Protein AF-A0A936NB33-F1 (afdb_monomer_lite)

pLDDT: mean 89.55, std 10.25, range [57.91, 98.31]

Radius of gyration: 18.89 Å; chains: 1; bounding box: 55×36×35 Å

Organism: NCBI:txid2954438

Foldseek 3Di:
DDPVVVVVVVVVVVVVVVVVVVVVVVLVLLLVLQVCVVVPNQLCNNQVVVVHHSVVSCVVRVQWHADPVVSDIDGHDPDPPPDD

Structure (mmCIF, N/CA/C/O backbone):
data_AF-A0A936NB33-F1
#
_entry.id   AF-A0A936NB33-F1
#
loop_
_atom_site.group_PDB
_atom_site.id
_atom_site.type_symbol
_atom_site.label_atom_id
_atom_site.label_alt_id
_atom_site.label_comp_id
_atom_site.label_asym_id
_atom_site.label_entity_id
_atom_site.label_seq_id
_atom_site.pdbx_PDB_ins_code
_atom_site.Cartn_x
_atom_site.Cartn_y
_atom_site.Cartn_z
_atom_site.occupancy
_atom_site.B_iso_or_equiv
_atom_site.auth_seq_id
_atom_site.auth_comp_id
_atom_site.auth_asym_id
_atom_site.auth_atom_id
_atom_site.pdbx_PDB_model_num
ATOM 1 N N . MET A 1 1 ? -41.265 7.302 14.709 1.00 57.91 1 MET A N 1
ATOM 2 C CA . MET A 1 1 ? -39.882 6.897 14.387 1.00 57.91 1 MET A CA 1
ATOM 3 C C . MET A 1 1 ? -39.915 5.552 13.699 1.00 57.91 1 MET A C 1
ATOM 5 O O . MET A 1 1 ? -40.208 4.533 14.336 1.00 57.91 1 MET A O 1
ATOM 9 N N . ASP A 1 2 ? -39.695 5.592 12.393 1.00 76.38 2 ASP A N 1
ATOM 10 C CA . ASP A 1 2 ? -39.856 4.459 11.489 1.00 76.38 2 ASP A CA 1
ATOM 11 C C . ASP A 1 2 ? -38.660 3.490 11.575 1.00 76.38 2 ASP A C 1
ATOM 13 O O . ASP A 1 2 ? -37.572 3.840 12.040 1.00 76.38 2 ASP A O 1
ATOM 17 N N . ARG A 1 3 ? -38.847 2.222 11.192 1.00 65.06 3 ARG A N 1
ATOM 18 C CA . ARG A 1 3 ? -37.781 1.197 11.266 1.00 65.06 3 ARG A CA 1
ATOM 19 C C . ARG A 1 3 ? -36.622 1.529 10.323 1.00 65.06 3 ARG A C 1
ATOM 21 O O . ARG A 1 3 ? -35.476 1.273 10.672 1.00 65.06 3 ARG A O 1
ATOM 28 N N . THR A 1 4 ? -36.921 2.125 9.176 1.00 71.19 4 THR A N 1
ATOM 29 C CA . THR A 1 4 ? -35.953 2.562 8.162 1.00 71.19 4 THR A CA 1
ATOM 30 C C . THR A 1 4 ? -35.089 3.724 8.653 1.00 71.19 4 THR A C 1
ATOM 32 O O . THR A 1 4 ? -33.875 3.681 8.491 1.00 71.19 4 THR A O 1
ATOM 35 N N . GLU A 1 5 ? -35.674 4.692 9.364 1.00 70.12 5 GLU A N 1
ATOM 36 C CA . GLU A 1 5 ? -34.956 5.832 9.961 1.00 70.12 5 GLU A CA 1
ATOM 37 C C . GLU A 1 5 ? -33.917 5.394 11.006 1.00 70.12 5 GLU A C 1
ATOM 39 O O . GLU A 1 5 ? -32.875 6.027 11.152 1.00 70.12 5 GLU A O 1
ATOM 44 N N . ARG A 1 6 ? -34.167 4.279 11.706 1.00 65.44 6 ARG A N 1
ATOM 45 C CA . ARG A 1 6 ? -33.212 3.685 12.659 1.00 65.44 6 ARG A CA 1
ATOM 46 C C . ARG A 1 6 ? -32.093 2.876 11.993 1.00 65.44 6 ARG A C 1
ATOM 48 O O . ARG A 1 6 ? -31.062 2.668 12.626 1.00 65.44 6 ARG A O 1
ATOM 55 N N . LEU A 1 7 ? -32.278 2.417 10.753 1.00 72.38 7 LEU A N 1
ATOM 56 C CA . LEU A 1 7 ? -31.287 1.620 10.015 1.00 72.38 7 LEU A CA 1
ATOM 57 C C . LEU A 1 7 ? -30.301 2.495 9.230 1.00 72.38 7 LEU A C 1
ATOM 59 O O . LEU A 1 7 ? -29.153 2.106 9.042 1.00 72.38 7 LEU A O 1
ATOM 63 N N . THR A 1 8 ? -30.706 3.692 8.801 1.00 76.38 8 THR A N 1
ATOM 64 C CA . THR A 1 8 ? -29.828 4.599 8.042 1.00 76.38 8 THR A CA 1
ATOM 65 C C . THR A 1 8 ? -28.515 4.927 8.775 1.00 76.38 8 THR A C 1
ATOM 67 O O . THR A 1 8 ? -27.459 4.811 8.151 1.00 76.38 8 THR A O 1
ATOM 70 N N . PRO A 1 9 ? -28.508 5.258 10.085 1.00 82.56 9 PRO A N 1
ATOM 71 C CA . PRO A 1 9 ? -27.265 5.531 10.807 1.00 82.56 9 PRO A CA 1
ATOM 72 C C . PRO A 1 9 ? -26.330 4.318 10.883 1.00 82.56 9 PRO A C 1
ATOM 74 O O . PRO A 1 9 ? -25.133 4.465 10.653 1.00 82.56 9 PRO A O 1
ATOM 77 N N . THR A 1 10 ? -26.855 3.113 11.138 1.00 79.38 10 THR A N 1
ATOM 78 C CA . THR A 1 10 ? -26.030 1.896 11.246 1.00 79.38 10 THR A CA 1
ATOM 79 C C . THR A 1 1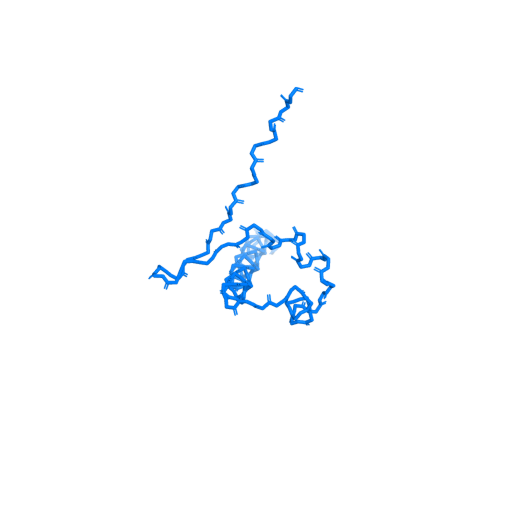0 ? -25.449 1.469 9.898 1.00 79.38 10 THR A C 1
ATOM 81 O O . THR A 1 10 ? -24.309 1.012 9.848 1.00 79.38 10 THR A O 1
ATOM 84 N N . LEU A 1 11 ? -26.175 1.677 8.795 1.00 86.56 11 LEU A N 1
ATOM 85 C CA . LEU A 1 11 ? -25.670 1.448 7.436 1.00 86.56 11 LEU A CA 1
ATOM 86 C C . LEU A 1 11 ? -24.560 2.444 7.051 1.00 86.56 11 LEU A C 1
ATOM 88 O O . LEU A 1 11 ? -23.564 2.053 6.433 1.00 86.56 11 LEU A O 1
ATOM 92 N N . CYS A 1 12 ? -24.683 3.714 7.450 1.00 92.69 12 CYS A N 1
ATOM 93 C CA . CYS A 1 12 ? -23.617 4.705 7.280 1.00 92.69 12 CYS A CA 1
ATOM 94 C C . CYS A 1 12 ? -22.366 4.342 8.099 1.00 92.69 12 CYS A C 1
ATOM 96 O O . CYS A 1 12 ? -21.248 4.432 7.583 1.00 92.69 12 CYS A O 1
ATOM 98 N N . THR A 1 13 ? -22.538 3.872 9.340 1.00 93.19 13 THR A N 1
ATOM 99 C CA . THR A 1 13 ? -21.434 3.357 10.166 1.00 93.19 13 THR A CA 1
ATOM 100 C C . THR A 1 13 ? -20.764 2.154 9.506 1.00 93.19 13 THR A C 1
ATOM 102 O O . THR A 1 13 ? -19.561 2.196 9.273 1.00 93.19 13 THR A O 1
ATOM 105 N N . ALA A 1 14 ? -21.530 1.146 9.077 1.00 91.31 14 ALA A N 1
ATOM 106 C CA . ALA A 1 14 ? -20.981 -0.034 8.403 1.00 91.31 14 ALA A CA 1
ATOM 107 C C . ALA A 1 14 ? -20.199 0.325 7.124 1.00 91.31 14 ALA A C 1
ATOM 109 O O . ALA A 1 14 ? -19.159 -0.265 6.833 1.00 91.31 14 ALA A O 1
ATOM 110 N N . THR A 1 15 ? -20.663 1.329 6.374 1.00 95.12 15 THR A N 1
ATOM 111 C CA . THR A 1 15 ? -19.942 1.842 5.198 1.00 95.12 15 THR A CA 1
ATOM 112 C C . THR A 1 15 ? -18.622 2.505 5.598 1.00 95.12 15 THR A C 1
ATOM 114 O O . THR A 1 15 ? -17.600 2.296 4.943 1.00 95.12 15 THR A O 1
ATOM 117 N N . THR A 1 16 ? -18.621 3.276 6.685 1.00 96.44 16 THR A N 1
ATOM 118 C CA . THR A 1 16 ? -17.420 3.940 7.214 1.00 96.44 16 THR A CA 1
ATOM 119 C C . THR A 1 16 ? -16.386 2.912 7.669 1.00 96.44 16 THR A C 1
ATOM 121 O O . THR A 1 16 ? -15.216 3.011 7.292 1.00 96.44 16 THR A O 1
ATOM 124 N N . ASP A 1 17 ? -16.825 1.877 8.382 1.00 95.75 17 ASP A N 1
ATOM 125 C CA . ASP A 1 17 ? -15.970 0.784 8.848 1.00 95.75 17 ASP A CA 1
ATOM 126 C C . ASP A 1 17 ? -15.364 0.009 7.672 1.00 95.75 17 ASP A C 1
ATOM 128 O O . ASP A 1 17 ? -14.160 -0.261 7.646 1.00 95.75 17 ASP A O 1
ATOM 132 N N . ALA A 1 18 ? -16.160 -0.278 6.637 1.00 96.44 18 ALA A N 1
ATOM 133 C CA . ALA A 1 18 ? -15.677 -0.935 5.425 1.00 96.44 18 ALA A CA 1
ATOM 134 C C . ALA A 1 18 ? -14.624 -0.089 4.682 1.00 96.44 18 ALA A C 1
ATOM 136 O O . ALA A 1 18 ? -13.623 -0.619 4.191 1.00 96.44 18 ALA A O 1
ATOM 137 N N . VAL A 1 19 ? -14.807 1.235 4.621 1.00 97.69 19 VAL A N 1
ATOM 138 C CA . VAL A 1 19 ? -13.817 2.157 4.042 1.00 97.69 19 VAL A CA 1
ATOM 139 C C . VAL A 1 19 ? -12.534 2.183 4.873 1.00 97.69 19 VAL A C 1
ATOM 141 O O . VAL A 1 19 ? -11.443 2.140 4.297 1.00 97.69 19 VAL A O 1
ATOM 144 N N . ALA A 1 20 ? -12.637 2.208 6.202 1.00 96.62 20 ALA A N 1
ATOM 145 C CA . ALA A 1 20 ? -11.482 2.159 7.093 1.00 96.62 20 ALA A CA 1
ATOM 146 C C . ALA A 1 20 ? -10.696 0.848 6.920 1.00 96.62 20 ALA A C 1
ATOM 148 O O . ALA A 1 20 ? -9.479 0.885 6.726 1.00 96.62 20 ALA A O 1
ATOM 149 N N . ALA A 1 21 ? -11.390 -0.293 6.872 1.00 97.31 21 ALA A N 1
ATOM 150 C CA . ALA A 1 21 ? -10.784 -1.600 6.630 1.00 97.31 21 ALA A CA 1
ATOM 151 C C . ALA A 1 21 ? -10.077 -1.661 5.266 1.00 97.31 21 ALA A C 1
ATOM 153 O O . ALA A 1 21 ? -8.927 -2.094 5.174 1.00 97.31 21 ALA A O 1
ATOM 154 N N . LYS A 1 22 ? -10.718 -1.148 4.207 1.00 97.50 22 LYS A N 1
ATOM 155 C CA . LYS A 1 22 ? -10.105 -1.043 2.875 1.00 97.50 22 LYS A CA 1
ATOM 156 C C . LYS A 1 22 ? -8.847 -0.175 2.896 1.00 97.50 22 LYS A C 1
ATOM 158 O O . LYS A 1 22 ? -7.849 -0.534 2.273 1.00 97.50 22 LYS A O 1
ATOM 163 N N . LYS A 1 23 ? -8.882 0.968 3.588 1.00 96.50 23 LYS A N 1
ATOM 164 C CA . LYS A 1 23 ? -7.733 1.877 3.695 1.00 96.50 23 LYS A CA 1
ATOM 165 C C . LYS A 1 23 ? -6.569 1.210 4.428 1.00 96.50 23 LYS A C 1
ATOM 167 O O . LYS A 1 23 ? -5.450 1.269 3.929 1.00 96.50 23 LYS A O 1
ATOM 172 N N . ALA A 1 24 ? -6.838 0.534 5.542 1.00 94.94 24 ALA A N 1
ATOM 173 C CA . ALA A 1 24 ? -5.825 -0.198 6.298 1.00 94.94 24 ALA A CA 1
ATOM 174 C C . ALA A 1 24 ? -5.196 -1.326 5.461 1.00 94.94 24 ALA A C 1
ATOM 176 O O . ALA A 1 24 ? -3.973 -1.436 5.385 1.00 94.94 24 ALA A O 1
ATOM 177 N N . ALA A 1 25 ? -6.017 -2.108 4.751 1.00 96.06 25 ALA A N 1
ATOM 178 C CA . ALA A 1 25 ? -5.529 -3.144 3.842 1.00 96.06 25 ALA A CA 1
ATOM 179 C C . ALA A 1 25 ? -4.665 -2.556 2.713 1.00 96.06 25 ALA A C 1
ATOM 181 O O . ALA A 1 25 ? -3.625 -3.114 2.362 1.00 96.06 25 ALA A O 1
ATOM 182 N N . GLN A 1 26 ? -5.053 -1.397 2.172 1.00 94.69 26 GLN A N 1
ATOM 183 C CA . GLN A 1 26 ? -4.262 -0.715 1.154 1.00 94.69 26 GLN A CA 1
ATOM 184 C C . GLN A 1 26 ? -2.909 -0.239 1.696 1.00 94.69 26 GLN A C 1
ATOM 186 O O . GLN A 1 26 ? -1.900 -0.433 1.028 1.00 94.69 26 GLN A O 1
ATOM 191 N N . GLN A 1 27 ? -2.872 0.329 2.902 1.00 92.56 27 GLN A N 1
ATOM 192 C CA . GLN A 1 27 ? -1.626 0.753 3.548 1.00 92.56 27 GLN A CA 1
ATOM 193 C C . GLN A 1 27 ? -0.687 -0.434 3.804 1.00 92.56 27 GLN A C 1
ATOM 195 O O . GLN A 1 27 ? 0.517 -0.326 3.580 1.00 92.56 27 GLN A O 1
ATOM 200 N N . ALA A 1 28 ? -1.230 -1.589 4.201 1.00 94.38 28 ALA A N 1
ATOM 201 C CA . ALA A 1 28 ? -0.451 -2.814 4.358 1.00 94.38 28 ALA A CA 1
ATOM 202 C C . ALA A 1 28 ? 0.147 -3.301 3.023 1.00 94.38 28 ALA A C 1
ATOM 204 O O . ALA A 1 28 ? 1.317 -3.683 2.977 1.00 94.38 28 ALA A O 1
ATOM 205 N N . LEU A 1 29 ? -0.617 -3.240 1.924 1.00 95.38 29 LEU A N 1
ATOM 206 C CA . LEU A 1 29 ? -0.103 -3.552 0.583 1.00 95.38 29 LEU A CA 1
ATOM 207 C C . LEU A 1 29 ? 0.994 -2.577 0.151 1.00 95.38 29 LEU A C 1
ATOM 209 O O . LEU A 1 29 ? 2.024 -3.002 -0.365 1.00 95.38 29 LEU A O 1
ATOM 213 N N . ASP A 1 30 ? 0.787 -1.281 0.377 1.00 94.44 30 ASP A N 1
ATOM 214 C CA . ASP A 1 30 ? 1.761 -0.239 0.059 1.00 94.44 30 ASP A CA 1
ATOM 215 C C . ASP A 1 30 ? 3.093 -0.495 0.792 1.00 94.44 30 ASP A C 1
ATOM 217 O O . ASP A 1 30 ? 4.157 -0.408 0.176 1.00 94.44 30 ASP A O 1
ATOM 221 N N . ALA A 1 31 ? 3.036 -0.912 2.063 1.00 93.69 31 ALA A N 1
ATOM 222 C CA . ALA A 1 31 ? 4.202 -1.305 2.856 1.00 93.69 31 ALA A CA 1
ATOM 223 C C . ALA A 1 31 ? 4.887 -2.573 2.368 1.00 93.69 31 ALA A C 1
ATOM 225 O O . ALA A 1 31 ? 6.111 -2.589 2.215 1.00 93.69 31 ALA A O 1
ATOM 226 N N . ALA A 1 32 ? 4.119 -3.616 2.065 1.00 95.75 32 ALA A N 1
ATOM 227 C CA . ALA A 1 32 ? 4.671 -4.855 1.536 1.00 95.75 32 ALA A CA 1
ATOM 228 C C . ALA A 1 32 ? 5.414 -4.619 0.211 1.00 95.75 32 ALA A C 1
ATOM 230 O O . ALA A 1 32 ? 6.529 -5.112 0.031 1.00 95.75 32 ALA A O 1
ATOM 231 N N . VAL A 1 33 ? 4.837 -3.819 -0.694 1.00 96.81 33 VAL A N 1
ATOM 232 C CA . VAL A 1 33 ? 5.461 -3.489 -1.982 1.00 96.81 33 VAL A CA 1
ATOM 233 C C . VAL A 1 33 ? 6.703 -2.621 -1.793 1.00 96.81 33 VAL A C 1
ATOM 235 O O . VAL A 1 33 ? 7.743 -2.936 -2.368 1.00 96.81 33 VAL A O 1
ATOM 238 N N . ALA A 1 34 ? 6.633 -1.567 -0.975 1.00 96.00 34 ALA A N 1
ATOM 239 C CA . ALA A 1 34 ? 7.779 -0.697 -0.710 1.00 96.00 34 ALA A CA 1
ATOM 240 C C . ALA A 1 34 ? 8.962 -1.484 -0.124 1.00 96.00 34 ALA A C 1
ATOM 242 O O . ALA A 1 34 ? 10.097 -1.343 -0.582 1.00 96.00 34 ALA A O 1
ATOM 243 N N . ARG A 1 35 ? 8.687 -2.377 0.834 1.00 95.56 35 ARG A N 1
ATOM 244 C CA . ARG A 1 35 ? 9.691 -3.266 1.421 1.00 95.56 35 ARG A CA 1
ATOM 245 C C . ARG A 1 35 ? 10.266 -4.231 0.385 1.00 95.56 35 ARG A C 1
ATOM 247 O O . ARG A 1 35 ? 11.478 -4.410 0.336 1.00 95.56 35 ARG A O 1
ATOM 254 N N . ALA A 1 36 ? 9.430 -4.839 -0.456 1.00 96.69 36 ALA A N 1
ATOM 255 C CA . ALA A 1 36 ? 9.900 -5.731 -1.515 1.00 96.69 36 ALA A CA 1
ATOM 256 C C . ALA A 1 36 ? 10.836 -5.003 -2.498 1.00 96.69 36 ALA A C 1
ATOM 258 O O . ALA A 1 36 ? 11.877 -5.544 -2.864 1.00 96.69 36 ALA A O 1
ATOM 259 N N . LEU A 1 37 ? 10.501 -3.765 -2.877 1.00 96.06 37 LEU A N 1
ATOM 260 C CA . LEU A 1 37 ? 11.347 -2.926 -3.731 1.00 96.06 37 LEU A CA 1
ATOM 261 C C . LEU A 1 37 ? 12.684 -2.589 -3.071 1.00 96.06 37 LEU A C 1
ATOM 263 O O . LEU A 1 37 ? 13.715 -2.686 -3.731 1.00 96.06 37 LEU A O 1
ATOM 267 N N . HIS A 1 38 ? 12.676 -2.240 -1.782 1.00 94.44 38 HIS A N 1
ATOM 268 C CA . HIS A 1 38 ? 13.895 -1.965 -1.019 1.00 94.44 38 HIS A CA 1
ATOM 269 C C . HIS A 1 38 ? 14.869 -3.153 -1.036 1.00 94.44 38 HIS A C 1
ATOM 271 O O . HIS A 1 38 ? 16.069 -2.962 -1.193 1.00 94.44 38 HIS A O 1
ATOM 277 N N . TRP A 1 39 ? 14.350 -4.382 -0.972 1.00 95.25 39 TRP A N 1
ATOM 278 C CA . TRP A 1 39 ? 15.148 -5.611 -1.066 1.00 95.25 39 TRP A CA 1
ATOM 279 C C . TRP A 1 39 ? 15.400 -6.101 -2.504 1.00 95.25 39 TRP A C 1
ATOM 281 O O . TRP A 1 39 ? 15.887 -7.212 -2.701 1.00 95.25 39 TRP A O 1
ATOM 291 N N . GLY A 1 40 ? 15.083 -5.297 -3.523 1.00 96.44 40 GLY A N 1
ATOM 292 C CA . GLY A 1 40 ? 15.423 -5.588 -4.918 1.00 96.44 40 GLY A CA 1
ATOM 293 C C . GLY A 1 40 ? 14.449 -6.509 -5.659 1.00 96.44 40 GLY A C 1
ATOM 294 O O . GLY A 1 40 ? 14.798 -7.053 -6.708 1.00 96.44 40 GLY A O 1
ATOM 295 N N . ALA A 1 41 ? 13.220 -6.695 -5.167 1.00 97.50 41 ALA A N 1
ATOM 296 C CA . ALA A 1 41 ? 12.213 -7.459 -5.898 1.00 97.50 41 ALA A CA 1
ATOM 297 C C . ALA A 1 41 ? 11.901 -6.816 -7.260 1.00 97.50 41 ALA A C 1
ATOM 299 O O . ALA A 1 41 ? 11.683 -5.608 -7.379 1.00 97.50 41 ALA A O 1
ATOM 300 N N . SER A 1 42 ? 11.826 -7.642 -8.307 1.00 97.94 42 SER A N 1
ATOM 301 C CA . SER A 1 42 ? 11.473 -7.164 -9.642 1.00 97.94 42 SER A CA 1
ATOM 302 C C . SER A 1 42 ? 9.984 -6.810 -9.731 1.00 97.94 42 SER A C 1
ATOM 304 O O . SER A 1 42 ? 9.127 -7.441 -9.109 1.00 97.94 42 SER A O 1
ATOM 306 N N . TRP A 1 43 ? 9.636 -5.859 -10.602 1.00 97.94 43 TRP A N 1
ATOM 307 C CA . TRP A 1 43 ? 8.233 -5.528 -10.879 1.00 97.94 43 TRP A CA 1
ATOM 308 C C . TRP A 1 43 ? 7.409 -6.706 -11.415 1.00 97.94 43 TRP A C 1
ATOM 310 O O . TRP A 1 43 ? 6.189 -6.705 -11.274 1.00 97.94 43 TRP A O 1
ATOM 320 N N . ALA A 1 44 ? 8.050 -7.691 -12.053 1.00 98.25 44 ALA A N 1
ATOM 321 C CA . ALA A 1 44 ? 7.367 -8.899 -12.508 1.00 98.25 44 ALA A CA 1
ATOM 322 C C . ALA A 1 44 ? 6.947 -9.766 -11.312 1.00 98.25 44 ALA A C 1
ATOM 324 O O . ALA A 1 44 ? 5.786 -10.162 -11.234 1.00 98.25 44 ALA A O 1
ATOM 325 N N . ASN A 1 45 ? 7.851 -9.961 -10.346 1.00 98.25 45 ASN A N 1
ATOM 326 C CA . ASN A 1 45 ? 7.567 -10.707 -9.119 1.00 98.25 45 ASN A CA 1
ATOM 327 C C . ASN A 1 45 ? 6.500 -10.001 -8.276 1.00 98.25 45 ASN A C 1
ATOM 329 O O . ASN A 1 45 ? 5.572 -10.642 -7.793 1.00 98.25 45 ASN A O 1
ATOM 333 N N . ILE A 1 46 ? 6.590 -8.673 -8.152 1.00 98.12 46 ILE A N 1
ATOM 334 C CA . ILE A 1 46 ? 5.594 -7.869 -7.431 1.00 98.12 46 ILE A CA 1
ATOM 335 C C . ILE A 1 46 ? 4.224 -7.960 -8.114 1.00 98.12 46 ILE A C 1
ATOM 337 O O . ILE A 1 46 ? 3.222 -8.167 -7.440 1.00 98.12 46 ILE A O 1
ATOM 341 N N . GLY A 1 47 ? 4.163 -7.843 -9.446 1.00 97.88 47 GLY A N 1
ATOM 342 C CA . GLY A 1 47 ? 2.913 -8.004 -10.193 1.00 97.88 47 GLY A CA 1
ATOM 343 C C . GLY A 1 47 ? 2.273 -9.373 -9.953 1.00 97.88 47 GLY A C 1
ATOM 344 O O . GLY A 1 47 ? 1.104 -9.438 -9.577 1.00 97.88 47 GLY A O 1
ATOM 345 N N . ALA A 1 48 ? 3.059 -10.447 -10.078 1.00 98.19 48 ALA A N 1
ATOM 346 C CA . ALA A 1 48 ? 2.599 -11.810 -9.824 1.00 98.19 48 ALA A CA 1
ATOM 347 C C . ALA A 1 48 ? 2.064 -11.986 -8.391 1.00 98.19 48 ALA A C 1
ATOM 349 O O . ALA A 1 48 ? 0.969 -12.514 -8.214 1.00 98.19 48 ALA A O 1
ATOM 350 N N . ALA A 1 49 ? 2.781 -11.477 -7.383 1.00 97.69 49 ALA A N 1
ATOM 351 C CA . ALA A 1 49 ? 2.357 -11.536 -5.983 1.00 97.69 49 ALA A CA 1
ATOM 352 C C . ALA A 1 49 ? 1.057 -10.754 -5.710 1.00 97.69 49 ALA A C 1
ATOM 354 O O . ALA A 1 49 ? 0.253 -11.159 -4.877 1.00 97.69 49 ALA A O 1
ATOM 355 N N . LEU A 1 50 ? 0.833 -9.647 -6.424 1.00 96.81 50 LEU A N 1
ATOM 356 C CA . LEU A 1 50 ? -0.378 -8.826 -6.322 1.00 96.81 50 LEU A CA 1
ATOM 357 C C . LEU A 1 50 ? -1.553 -9.351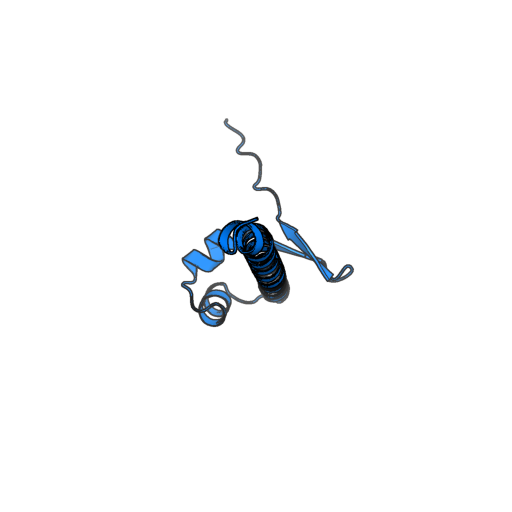 -7.167 1.00 96.81 50 LEU A C 1
ATOM 359 O O . LEU A 1 50 ? -2.630 -8.757 -7.133 1.00 96.81 50 LEU A O 1
ATOM 363 N N . GLY A 1 51 ? -1.357 -10.401 -7.972 1.00 97.94 51 GLY A N 1
ATOM 364 C CA . GLY A 1 51 ? -2.362 -10.865 -8.933 1.00 97.94 51 GLY A CA 1
ATOM 365 C C . GLY A 1 51 ? -2.639 -9.854 -10.054 1.00 97.94 51 GLY A C 1
ATOM 366 O O . GLY A 1 51 ? -3.758 -9.763 -10.554 1.00 97.94 51 GLY A O 1
ATOM 367 N N . THR A 1 52 ? -1.641 -9.053 -10.437 1.00 97.62 52 THR A N 1
ATOM 368 C CA . THR A 1 52 ? -1.761 -8.039 -11.492 1.00 97.62 52 THR A CA 1
ATOM 369 C C . THR A 1 52 ? -0.586 -8.084 -12.468 1.00 97.62 52 THR A C 1
ATOM 371 O O . THR A 1 52 ? 0.378 -8.828 -12.301 1.00 97.62 52 THR A O 1
ATOM 374 N N . THR A 1 53 ? -0.636 -7.279 -13.527 1.00 98.31 53 THR A N 1
ATOM 375 C CA . THR A 1 53 ? 0.478 -7.202 -14.474 1.00 98.31 53 THR A CA 1
ATOM 376 C C . THR A 1 53 ? 1.621 -6.361 -13.907 1.00 98.31 53 THR A C 1
ATOM 378 O O . THR A 1 53 ? 1.416 -5.399 -13.160 1.00 98.31 53 THR A O 1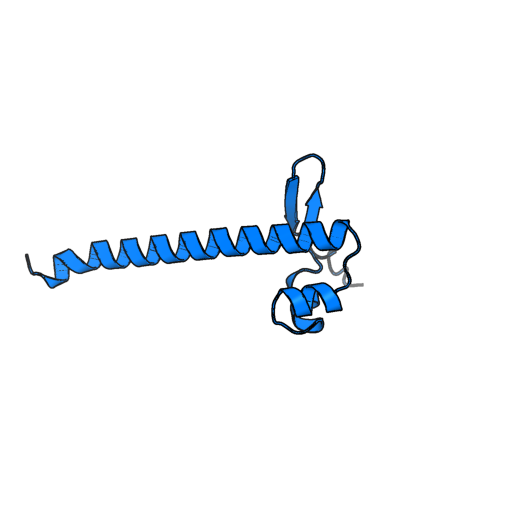
ATOM 381 N N . ARG A 1 54 ? 2.849 -6.652 -14.352 1.00 97.81 54 ARG A N 1
ATOM 382 C CA . ARG A 1 54 ? 4.040 -5.829 -14.076 1.00 97.81 54 ARG A CA 1
ATOM 383 C C . ARG A 1 54 ? 3.785 -4.334 -14.316 1.00 97.81 54 ARG A C 1
ATOM 385 O O . ARG A 1 54 ? 4.224 -3.499 -13.532 1.00 97.81 54 ARG A O 1
ATOM 392 N N . GLN A 1 55 ? 3.113 -3.988 -15.417 1.00 97.94 55 GLN A N 1
ATOM 393 C CA . GLN A 1 55 ? 2.872 -2.596 -15.812 1.00 97.94 55 GLN A CA 1
ATOM 394 C C . GLN A 1 55 ? 1.923 -1.881 -14.845 1.00 97.94 55 GLN A C 1
ATOM 396 O O . GLN A 1 55 ? 2.177 -0.730 -14.486 1.00 97.94 55 GLN A O 1
ATOM 401 N N . VAL A 1 56 ? 0.866 -2.565 -14.391 1.00 97.88 56 VAL A N 1
ATOM 402 C CA . VAL A 1 56 ? -0.071 -2.028 -13.394 1.00 97.88 56 VAL A CA 1
ATOM 403 C C . VAL A 1 56 ? 0.640 -1.815 -12.059 1.00 97.88 56 VAL A C 1
ATOM 405 O O . VAL A 1 56 ? 0.526 -0.731 -11.483 1.00 97.88 56 VAL A O 1
ATOM 408 N N . ALA A 1 57 ? 1.436 -2.793 -11.612 1.00 97.44 57 ALA A N 1
ATOM 409 C CA . ALA A 1 57 ? 2.234 -2.669 -10.395 1.00 97.44 57 ALA A CA 1
ATOM 410 C C . ALA A 1 57 ? 3.215 -1.486 -10.481 1.00 97.44 57 ALA A C 1
ATOM 412 O O . ALA A 1 57 ? 3.194 -0.596 -9.633 1.00 97.44 57 ALA A O 1
ATOM 413 N N . HIS A 1 58 ? 4.010 -1.406 -11.551 1.00 96.31 58 HIS A N 1
ATOM 414 C CA . HIS A 1 58 ? 4.969 -0.317 -11.739 1.00 96.31 58 HIS A CA 1
ATOM 415 C C . HIS A 1 58 ? 4.290 1.059 -11.759 1.00 96.31 58 HIS A C 1
ATOM 417 O O . HIS A 1 58 ? 4.730 1.983 -11.079 1.00 96.31 58 HIS A O 1
ATOM 423 N N . ARG A 1 59 ? 3.188 1.214 -12.506 1.00 96.00 59 ARG A N 1
ATOM 424 C CA . ARG A 1 59 ? 2.461 2.490 -12.585 1.00 96.00 59 ARG A CA 1
ATOM 425 C C . ARG A 1 59 ? 1.976 2.957 -11.215 1.00 96.00 59 ARG A C 1
ATOM 427 O O . ARG A 1 59 ? 2.004 4.155 -10.953 1.00 96.00 59 ARG A O 1
ATOM 434 N N . ARG A 1 60 ? 1.516 2.028 -10.379 1.00 94.94 60 ARG A N 1
ATOM 435 C CA . ARG A 1 60 ? 0.920 2.334 -9.080 1.00 94.94 60 ARG A CA 1
ATOM 436 C C . ARG A 1 60 ? 1.956 2.597 -7.990 1.00 94.94 60 ARG A C 1
ATOM 438 O O . ARG A 1 60 ? 1.742 3.491 -7.182 1.00 94.94 60 ARG A O 1
ATOM 445 N N . TYR A 1 61 ? 3.049 1.837 -7.979 1.00 95.00 61 TYR A N 1
ATOM 446 C CA . TYR A 1 61 ? 3.935 1.742 -6.817 1.00 95.00 61 TYR A CA 1
ATOM 447 C C . TYR A 1 61 ? 5.350 2.290 -7.028 1.00 95.00 61 TYR A C 1
ATOM 449 O O . TYR A 1 61 ? 6.138 2.307 -6.091 1.00 95.00 61 TYR A O 1
ATOM 457 N N . ARG A 1 62 ? 5.727 2.747 -8.232 1.00 94.06 62 ARG A N 1
ATOM 458 C CA . ARG A 1 62 ? 7.105 3.227 -8.506 1.00 94.06 62 ARG A CA 1
ATOM 459 C C . ARG A 1 62 ? 7.574 4.389 -7.625 1.00 94.06 62 ARG A C 1
ATOM 461 O O . ARG A 1 62 ? 8.775 4.622 -7.513 1.00 94.06 62 ARG A O 1
ATOM 468 N N . HIS A 1 63 ? 6.634 5.115 -7.029 1.00 92.81 63 HIS A N 1
ATOM 469 C CA . HIS A 1 63 ? 6.900 6.238 -6.137 1.00 92.81 63 HIS A CA 1
ATOM 470 C C . HIS A 1 63 ? 6.959 5.817 -4.664 1.00 92.81 63 HIS A C 1
ATOM 472 O O . HIS A 1 63 ? 7.307 6.630 -3.821 1.00 92.81 63 HIS A O 1
ATOM 478 N N . HIS A 1 64 ? 6.663 4.562 -4.328 1.00 92.75 64 HIS A N 1
ATOM 479 C CA . HIS A 1 64 ? 6.726 4.088 -2.950 1.00 92.75 64 HIS A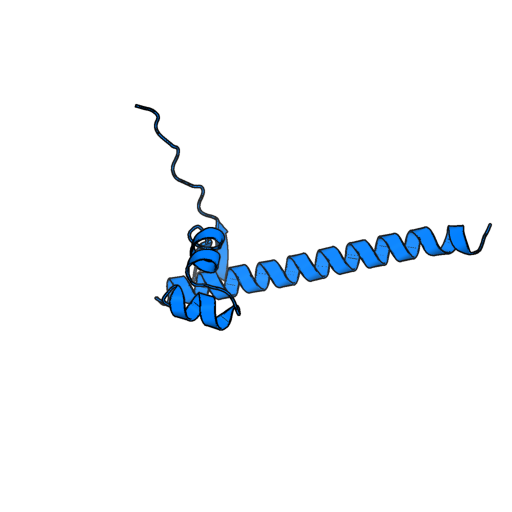 CA 1
ATOM 480 C C . HIS A 1 64 ? 8.177 3.890 -2.527 1.00 92.75 64 HIS A C 1
ATOM 482 O O . HIS A 1 64 ? 8.996 3.325 -3.261 1.00 92.75 64 HIS A O 1
ATOM 488 N N . ARG A 1 65 ? 8.492 4.364 -1.329 1.00 91.69 65 ARG A N 1
ATOM 489 C CA . ARG A 1 65 ? 9.794 4.226 -0.684 1.00 91.69 65 ARG A CA 1
ATOM 490 C C . ARG A 1 65 ? 9.593 3.629 0.700 1.00 91.69 65 ARG A C 1
ATOM 492 O O . ARG A 1 65 ? 8.568 3.866 1.337 1.00 91.69 65 ARG A O 1
ATOM 499 N N . TRP A 1 66 ? 10.562 2.826 1.123 1.00 91.44 66 TRP A N 1
ATOM 500 C CA . TRP A 1 66 ? 10.596 2.182 2.429 1.00 91.44 66 TRP A CA 1
ATOM 501 C C . TRP A 1 66 ? 11.786 2.717 3.206 1.00 91.44 66 TRP A C 1
ATOM 503 O O . TRP A 1 66 ? 12.910 2.684 2.702 1.00 91.44 66 TRP A O 1
ATOM 513 N N . ASP A 1 67 ? 11.522 3.184 4.417 1.00 89.62 67 ASP A N 1
ATOM 514 C CA . ASP A 1 67 ? 12.549 3.516 5.390 1.00 89.62 67 ASP A CA 1
ATOM 515 C C . ASP A 1 67 ? 12.726 2.318 6.346 1.00 89.62 67 ASP A C 1
ATOM 517 O O . ASP A 1 67 ? 11.787 1.983 7.077 1.00 89.62 67 ASP A O 1
ATOM 521 N N . PRO A 1 68 ? 13.883 1.626 6.331 1.00 86.12 68 PRO A N 1
ATOM 522 C CA . PRO A 1 68 ? 14.123 0.482 7.204 1.00 86.12 68 PRO A CA 1
ATOM 523 C C . PRO A 1 68 ? 14.240 0.857 8.685 1.00 86.12 68 PRO A C 1
ATOM 525 O O . PRO A 1 68 ? 13.942 0.005 9.523 1.00 86.12 68 PRO A O 1
ATOM 528 N N . ASP A 1 69 ? 14.614 2.098 9.004 1.00 88.19 69 ASP A N 1
ATOM 529 C CA . ASP A 1 69 ? 14.863 2.543 10.376 1.00 88.19 69 ASP A CA 1
ATOM 530 C C . ASP A 1 69 ? 13.548 2.862 11.090 1.00 88.19 69 ASP A C 1
ATOM 532 O O . ASP A 1 69 ? 13.332 2.476 12.239 1.00 88.19 69 ASP A O 1
ATOM 536 N N . THR A 1 70 ? 12.627 3.522 10.385 1.00 87.19 70 THR A N 1
ATOM 537 C CA . THR A 1 70 ? 11.307 3.885 10.925 1.00 87.19 70 THR A CA 1
ATOM 538 C C . THR A 1 70 ? 10.207 2.885 10.572 1.00 87.19 70 THR A C 1
ATOM 540 O O . THR A 1 70 ? 9.104 2.971 11.109 1.00 87.19 70 THR A O 1
ATOM 543 N N . GLN A 1 71 ? 10.485 1.932 9.674 1.00 82.25 71 GLN A N 1
ATOM 544 C CA . GLN A 1 71 ? 9.501 1.009 9.094 1.00 82.25 71 GLN A CA 1
ATOM 545 C C . GLN A 1 71 ? 8.307 1.729 8.450 1.00 82.25 71 GLN A C 1
ATOM 547 O O . GLN A 1 71 ? 7.188 1.209 8.413 1.00 82.25 71 GLN A O 1
ATOM 552 N N . THR A 1 72 ? 8.536 2.945 7.948 1.00 85.94 72 THR A N 1
ATOM 553 C CA . THR A 1 72 ? 7.492 3.757 7.327 1.00 85.94 72 THR A CA 1
ATOM 554 C C . THR A 1 72 ? 7.565 3.710 5.808 1.00 85.94 72 THR A C 1
ATOM 556 O O . THR A 1 72 ? 8.624 3.575 5.189 1.00 85.94 72 THR A O 1
ATOM 559 N N . VAL A 1 73 ? 6.386 3.823 5.197 1.00 88.38 73 VAL A N 1
ATOM 560 C CA . VAL A 1 73 ? 6.235 4.003 3.756 1.00 88.38 73 VAL A CA 1
ATOM 561 C C . VAL A 1 73 ? 5.946 5.458 3.493 1.00 88.38 73 VAL A C 1
ATOM 563 O O . VAL A 1 73 ? 5.034 6.030 4.093 1.00 88.38 73 VAL A O 1
ATOM 566 N N . TRP A 1 74 ? 6.640 6.028 2.522 1.00 87.19 74 TRP A N 1
ATOM 567 C CA . TRP A 1 74 ? 6.287 7.331 1.987 1.00 87.19 74 TRP A CA 1
ATOM 568 C C . TRP A 1 74 ? 6.209 7.273 0.465 1.00 87.19 74 TRP A C 1
ATOM 570 O O . TRP A 1 74 ? 6.819 6.425 -0.191 1.00 87.19 74 TRP A O 1
ATOM 580 N N . THR A 1 75 ? 5.373 8.143 -0.099 1.00 86.44 75 THR A N 1
ATOM 581 C CA . THR A 1 75 ? 5.261 8.309 -1.549 1.00 86.44 75 THR A CA 1
ATOM 582 C C . THR A 1 75 ? 6.157 9.462 -1.957 1.00 86.44 75 THR A C 1
ATOM 584 O O . THR A 1 75 ? 5.921 10.600 -1.557 1.00 86.44 75 THR A O 1
ATOM 587 N N . GLU A 1 76 ? 7.175 9.165 -2.752 1.00 83.06 76 GLU A N 1
ATOM 588 C CA . GLU A 1 76 ? 8.047 10.170 -3.330 1.00 83.06 76 GLU A CA 1
ATOM 589 C C . GLU A 1 76 ? 7.269 11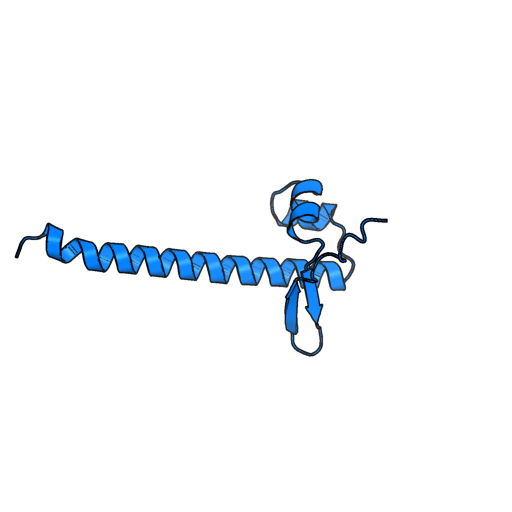.018 -4.340 1.00 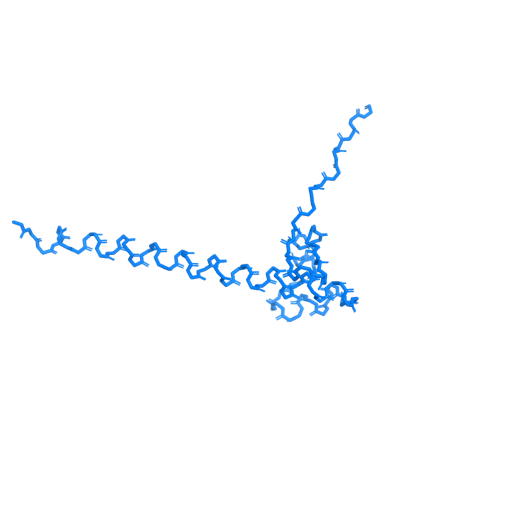83.06 76 GLU A C 1
ATOM 591 O O . GLU A 1 76 ? 6.718 10.466 -5.302 1.00 83.06 76 GLU A O 1
ATOM 596 N N . PRO A 1 77 ? 7.194 12.349 -4.141 1.00 76.94 77 PRO A N 1
ATOM 597 C CA . PRO A 1 77 ? 6.549 13.212 -5.109 1.00 76.94 77 PRO A CA 1
ATOM 598 C C . PRO A 1 77 ? 7.252 13.065 -6.464 1.00 76.94 77 PRO A C 1
ATOM 600 O O . PRO A 1 77 ? 8.482 12.993 -6.513 1.00 76.94 77 PRO A O 1
ATOM 603 N N . PRO A 1 78 ? 6.506 13.013 -7.582 1.00 74.69 78 PRO A N 1
ATOM 604 C CA . PRO A 1 78 ? 7.133 13.025 -8.892 1.00 74.69 78 PRO A CA 1
ATOM 605 C C . PRO A 1 78 ? 7.980 14.292 -9.026 1.00 74.69 78 PRO A C 1
ATOM 607 O O . PRO A 1 78 ? 7.559 15.369 -8.597 1.00 74.69 78 PRO A O 1
ATOM 610 N N . LEU A 1 79 ? 9.166 14.151 -9.625 1.00 74.12 79 LEU A N 1
ATOM 611 C CA . LEU A 1 79 ? 10.030 15.293 -9.903 1.00 74.12 79 LEU A CA 1
ATOM 612 C C . LEU A 1 79 ? 9.220 16.369 -10.642 1.00 74.12 79 LEU A C 1
ATOM 614 O O . LEU A 1 79 ? 8.445 16.021 -11.544 1.00 74.12 79 LEU A O 1
ATOM 618 N N . PRO A 1 80 ? 9.362 17.652 -10.265 1.00 76.94 80 PRO A N 1
ATOM 619 C CA . PRO A 1 80 ? 8.663 18.722 -10.950 1.00 76.94 80 PRO A CA 1
ATOM 620 C C . PRO A 1 80 ? 9.015 18.655 -12.434 1.00 76.94 80 PRO A C 1
ATOM 622 O O . PRO A 1 80 ? 10.187 18.581 -12.803 1.00 76.94 80 PRO A O 1
ATOM 625 N N . LEU A 1 81 ? 7.988 18.651 -13.284 1.00 78.31 81 LEU A N 1
ATOM 626 C CA . LEU A 1 81 ? 8.172 18.771 -14.722 1.00 78.31 81 LEU A CA 1
ATOM 627 C C . LEU A 1 81 ? 8.698 20.185 -14.981 1.00 78.31 81 LEU A C 1
ATOM 629 O O . LEU A 1 81 ? 7.921 21.134 -15.074 1.00 78.31 81 LEU A O 1
ATOM 633 N N . THR A 1 82 ? 10.018 20.341 -15.041 1.00 70.00 82 THR A N 1
ATOM 634 C CA . THR A 1 82 ? 10.641 21.571 -15.516 1.00 70.00 82 THR A CA 1
ATOM 635 C C . THR A 1 82 ? 10.256 21.734 -16.980 1.00 70.00 82 THR A C 1
ATOM 637 O O . THR A 1 82 ? 10.706 21.001 -17.859 1.00 70.00 82 THR A O 1
ATOM 640 N N . ARG A 1 83 ? 9.336 22.662 -17.241 1.00 68.19 83 ARG A N 1
ATOM 641 C CA . ARG A 1 83 ? 9.010 23.092 -18.597 1.00 68.19 83 ARG A CA 1
ATOM 642 C C . ARG A 1 83 ? 10.156 24.006 -19.036 1.00 68.19 83 ARG A C 1
ATOM 644 O O . ARG A 1 83 ? 10.299 25.085 -18.467 1.00 68.19 83 ARG A O 1
ATOM 651 N N . ASN A 1 84 ? 11.005 23.509 -19.934 1.00 60.97 84 ASN A N 1
ATOM 652 C CA . ASN A 1 84 ? 12.007 24.316 -20.637 1.00 60.97 84 ASN A CA 1
ATOM 653 C C . ASN A 1 84 ? 11.312 25.233 -21.648 1.00 60.97 84 ASN A C 1
ATOM 655 O O . ASN A 1 84 ? 10.327 24.752 -22.262 1.00 60.97 84 ASN A O 1
#

Sequence (84 aa):
MDRTERLTPTLCTATTDAVAAKKAAQQALDAAVARALHWGASWANIGAALGTTRQVAHRRYRHHRWDPDTQTVWTEPPLPLTRN

Secondary structure (DSSP, 8-state):
--HHHHHHHHHHHHHHHHHHHHHHHHHHHHHHHHHHHHTT--HHHHHHHTTS-HHHHHHHHTTEEEETTTTEEEEPPPPP----